Protein AF-A0A7R9VXB4-F1 (afdb_monomer_lite)

pLDDT: mean 75.11, std 13.66, range [33.62, 92.38]

Organism: NCBI:txid1486919

InterPro domains:
  IPR003653 Ulp1 protease family, C-terminal catalytic domain [PF02902] (22-135)
  IPR003653 Ulp1 protease family, C-terminal catalytic domain [PS50600] (1-117)
  IPR038765 Papain-like cysteine peptidase superfamily [SSF54001] (21-180)

Radius of gyration: 18.37 Å; chains: 1; bounding box: 38×40×51 Å

Structure (mmCIF, N/CA/C/O backbone):
data_AF-A0A7R9VXB4-F1
#
_entry.id   AF-A0A7R9VXB4-F1
#
loop_
_atom_site.group_PDB
_atom_site.id
_atom_site.type_symbol
_atom_site.label_atom_id
_atom_site.label_alt_id
_atom_site.label_comp_id
_atom_site.label_asym_id
_atom_site.label_entity_id
_atom_site.label_seq_id
_atom_site.pdbx_PDB_ins_code
_atom_site.Cartn_x
_atom_site.Cartn_y
_atom_site.Cartn_z
_atom_site.occupancy
_atom_site.B_iso_or_equiv
_atom_site.auth_seq_id
_atom_site.auth_comp_id
_atom_site.auth_asym_id
_atom_site.auth_atom_id
_atom_site.pdbx_PDB_model_num
ATOM 1 N N . ILE A 1 1 ? 11.911 -0.286 17.401 1.00 46.69 1 ILE A N 1
ATOM 2 C CA . ILE A 1 1 ? 11.960 -0.487 15.934 1.00 46.69 1 ILE A CA 1
ATOM 3 C C . ILE A 1 1 ? 10.515 -0.512 15.467 1.00 46.69 1 ILE A C 1
ATOM 5 O O . ILE A 1 1 ? 9.767 -1.353 15.945 1.00 46.69 1 ILE A O 1
ATOM 9 N N . SER A 1 2 ? 10.103 0.468 14.668 1.00 50.47 2 SER A N 1
ATOM 10 C CA . SER A 1 2 ? 8.724 0.602 14.180 1.00 50.47 2 SER A CA 1
ATOM 11 C C . SER A 1 2 ? 8.638 -0.038 12.802 1.00 50.47 2 SER A C 1
ATOM 13 O O . SER A 1 2 ? 9.383 0.366 11.910 1.00 50.47 2 SER A O 1
ATOM 15 N N . HIS A 1 3 ? 7.782 -1.043 12.639 1.00 62.00 3 HIS A N 1
ATOM 16 C CA . HIS A 1 3 ? 7.649 -1.793 11.391 1.00 62.00 3 HIS A CA 1
ATOM 17 C C . HIS A 1 3 ? 6.546 -1.186 10.520 1.00 62.00 3 HIS A C 1
ATOM 19 O O . HIS A 1 3 ? 5.474 -0.867 11.027 1.00 62.00 3 HIS A O 1
ATOM 25 N N . ALA A 1 4 ? 6.818 -1.039 9.225 1.00 65.31 4 ALA A N 1
ATOM 26 C CA . ALA A 1 4 ? 5.861 -0.569 8.232 1.00 65.31 4 ALA A CA 1
ATOM 27 C C . ALA A 1 4 ? 5.753 -1.588 7.093 1.00 65.31 4 ALA A C 1
ATOM 29 O O . ALA A 1 4 ? 6.749 -2.217 6.730 1.00 65.31 4 ALA A O 1
ATOM 30 N N . ALA A 1 5 ? 4.555 -1.744 6.533 1.00 65.75 5 ALA A N 1
ATOM 31 C CA . ALA A 1 5 ? 4.340 -2.545 5.332 1.00 65.75 5 ALA A CA 1
ATOM 32 C C . ALA A 1 5 ? 4.394 -1.648 4.099 1.00 65.75 5 ALA A C 1
ATOM 34 O O . ALA A 1 5 ? 3.853 -0.539 4.088 1.00 65.75 5 ALA A O 1
ATOM 35 N N . ILE A 1 6 ? 5.037 -2.154 3.049 1.00 65.19 6 ILE A N 1
ATOM 36 C CA . ILE A 1 6 ? 5.081 -1.509 1.745 1.00 65.19 6 ILE A CA 1
ATOM 37 C C . ILE A 1 6 ? 4.425 -2.430 0.726 1.00 65.19 6 ILE A C 1
ATOM 39 O O . ILE A 1 6 ? 4.911 -3.533 0.494 1.00 65.19 6 ILE A O 1
ATOM 43 N N . ALA A 1 7 ? 3.346 -1.965 0.099 1.00 67.38 7 ALA A N 1
ATOM 44 C CA . ALA A 1 7 ? 2.689 -2.696 -0.979 1.00 67.38 7 ALA A CA 1
ATOM 45 C C . ALA A 1 7 ? 2.897 -1.983 -2.321 1.00 67.38 7 ALA A C 1
ATOM 47 O O . ALA A 1 7 ? 2.547 -0.808 -2.472 1.00 67.38 7 ALA A O 1
ATOM 48 N N . ALA A 1 8 ? 3.458 -2.707 -3.292 1.00 62.09 8 ALA A N 1
ATOM 49 C CA . ALA A 1 8 ? 3.506 -2.293 -4.688 1.00 62.09 8 ALA A CA 1
ATOM 50 C C . ALA A 1 8 ? 2.206 -2.736 -5.376 1.00 62.09 8 ALA A C 1
ATOM 52 O O . ALA A 1 8 ? 1.911 -3.926 -5.449 1.00 62.09 8 ALA A O 1
ATOM 53 N N . HIS A 1 9 ? 1.411 -1.779 -5.847 1.00 59.66 9 HIS A N 1
ATOM 54 C CA . HIS A 1 9 ? 0.093 -2.031 -6.433 1.00 59.66 9 HIS A CA 1
ATOM 55 C C . HIS A 1 9 ? 0.075 -1.583 -7.901 1.00 59.66 9 HIS A C 1
ATOM 57 O O . HIS A 1 9 ? 0.676 -0.543 -8.193 1.00 59.66 9 HIS A O 1
ATOM 63 N N . PRO A 1 10 ? -0.686 -2.243 -8.805 1.00 59.12 10 PRO A N 1
ATOM 64 C CA . PRO A 1 10 ? -0.922 -1.749 -10.174 1.00 59.12 10 PRO A CA 1
ATOM 65 C C . PRO A 1 10 ? -1.452 -0.304 -10.206 1.00 59.12 10 PRO A C 1
ATOM 67 O O . PRO A 1 10 ? -1.322 0.400 -11.200 1.00 59.12 10 PRO A O 1
ATOM 70 N N . GLY A 1 11 ? -1.979 0.142 -9.063 1.00 62.28 11 GLY A N 1
ATOM 71 C CA . GLY A 1 11 ? -2.247 1.524 -8.690 1.00 62.28 11 GLY A CA 1
ATOM 72 C C . GLY A 1 11 ? -3.374 2.169 -9.490 1.00 62.28 11 GLY A C 1
ATOM 73 O O . GLY A 1 11 ? -4.441 1.574 -9.609 1.00 62.28 11 GLY A O 1
ATOM 74 N N . ARG A 1 12 ? -3.206 3.427 -9.910 1.00 64.00 12 ARG A N 1
ATOM 75 C CA . ARG A 1 12 ? -4.306 4.309 -10.341 1.00 64.00 12 ARG A CA 1
ATOM 76 C C . ARG A 1 12 ? -4.679 4.121 -11.818 1.00 64.00 12 ARG A C 1
ATOM 78 O O . ARG A 1 12 ? -3.784 4.264 -12.649 1.00 64.00 12 ARG A O 1
ATOM 85 N N . PRO A 1 13 ? -5.970 3.972 -12.177 1.00 61.56 13 PRO A N 1
ATOM 86 C CA . PRO A 1 13 ? -6.411 4.049 -13.567 1.00 61.56 13 PRO A CA 1
ATOM 87 C C . PRO A 1 13 ? -6.067 5.402 -14.212 1.00 61.56 13 PRO A C 1
ATOM 89 O O . PRO A 1 13 ? -6.341 6.474 -13.664 1.00 61.56 13 PRO A O 1
ATOM 92 N N . ARG A 1 14 ? -5.460 5.351 -15.390 1.00 65.62 14 ARG A N 1
ATOM 93 C CA . ARG A 1 14 ? -5.204 6.466 -16.296 1.00 65.62 14 ARG A CA 1
ATOM 94 C C . ARG A 1 14 ? -6.445 6.700 -17.155 1.00 65.62 14 ARG A C 1
ATOM 96 O O . ARG A 1 14 ? -7.209 5.778 -17.424 1.00 65.62 14 ARG A O 1
ATOM 103 N N . GLY A 1 15 ? -6.619 7.931 -17.635 1.00 61.88 15 GLY A N 1
ATOM 104 C CA . GLY A 1 15 ? -7.722 8.273 -18.544 1.00 61.88 15 GLY A CA 1
ATOM 105 C C . GLY A 1 15 ? -7.692 7.531 -19.890 1.00 61.88 15 GLY A C 1
ATOM 106 O O . GLY A 1 15 ? -8.699 7.516 -20.583 1.00 61.88 15 GLY A O 1
ATOM 107 N N . ASP A 1 16 ? -6.564 6.902 -20.238 1.00 69.56 16 ASP A N 1
ATOM 108 C CA . ASP A 1 16 ? -6.371 6.056 -21.426 1.00 69.56 16 ASP A CA 1
ATOM 109 C C . ASP A 1 16 ? -6.717 4.568 -21.185 1.00 69.56 16 ASP A C 1
ATOM 111 O O . ASP A 1 16 ? -6.529 3.742 -22.074 1.00 69.56 16 ASP A O 1
ATOM 115 N N . GLY A 1 17 ? -7.213 4.211 -19.993 1.00 64.62 17 GLY A N 1
ATOM 116 C CA . GLY A 1 17 ? -7.509 2.828 -19.606 1.00 64.62 17 GLY A CA 1
ATOM 117 C C . GLY A 1 17 ? -6.318 2.053 -19.024 1.00 64.62 17 GLY A C 1
ATOM 118 O O . GLY A 1 17 ? -6.507 0.937 -18.545 1.00 64.62 17 GLY A O 1
ATOM 119 N N . GLY A 1 18 ? -5.108 2.625 -19.006 1.00 68.06 18 GLY A N 1
ATOM 120 C CA . GLY A 1 18 ? -3.944 2.029 -18.343 1.00 68.06 18 GLY A CA 1
ATOM 121 C C . GLY A 1 18 ? -3.991 2.163 -16.818 1.00 68.06 18 GLY A C 1
ATOM 122 O O . GLY A 1 18 ? -4.813 2.890 -16.274 1.00 68.06 18 GLY A O 1
ATOM 123 N N . VAL A 1 19 ? -3.078 1.515 -16.094 1.00 69.75 19 VAL A N 1
ATOM 124 C CA . VAL A 1 19 ? -2.917 1.681 -14.636 1.00 69.75 19 VAL A CA 1
ATOM 125 C C . VAL A 1 19 ? -1.517 2.204 -14.312 1.00 69.75 19 VAL A C 1
ATOM 127 O O . VAL A 1 19 ? -0.569 1.951 -15.057 1.00 69.75 19 VAL A O 1
ATOM 130 N N . ARG A 1 20 ? -1.379 3.007 -13.250 1.00 72.50 20 ARG A N 1
ATOM 131 C CA . ARG A 1 20 ? -0.089 3.545 -12.797 1.00 72.50 20 ARG A CA 1
ATOM 132 C C . ARG A 1 20 ? 0.355 2.903 -11.494 1.00 72.50 20 ARG A C 1
ATOM 134 O O . ARG A 1 20 ? -0.383 3.047 -10.521 1.00 72.50 20 ARG A O 1
ATOM 141 N N . PRO A 1 21 ? 1.580 2.364 -11.424 1.00 77.06 21 PRO A N 1
ATOM 142 C CA . PRO A 1 21 ? 2.109 1.746 -10.215 1.00 77.06 21 PRO A CA 1
ATOM 143 C C . PRO A 1 21 ? 2.097 2.683 -8.996 1.00 77.06 21 PRO A C 1
ATOM 145 O O . PRO A 1 21 ? 2.210 3.912 -9.098 1.00 77.06 21 PRO A O 1
ATOM 148 N N . LEU A 1 22 ? 1.954 2.085 -7.815 1.00 78.50 22 LEU A N 1
ATOM 149 C CA . LEU A 1 22 ? 1.832 2.784 -6.538 1.00 78.50 22 LEU A CA 1
ATOM 150 C C . LEU A 1 22 ? 2.640 2.083 -5.445 1.00 78.50 22 LEU A C 1
ATOM 152 O O . LEU A 1 22 ? 2.617 0.860 -5.365 1.00 78.50 22 LEU A O 1
ATOM 156 N N . ILE A 1 23 ? 3.294 2.867 -4.584 1.00 83.12 23 ILE A N 1
ATOM 157 C CA . ILE A 1 23 ? 3.914 2.408 -3.336 1.00 83.12 23 ILE A CA 1
ATOM 158 C C . ILE A 1 23 ? 3.014 2.868 -2.188 1.00 83.12 23 ILE A C 1
ATOM 160 O O . ILE A 1 23 ? 2.904 4.068 -1.923 1.00 83.12 23 ILE A O 1
ATOM 164 N N . LEU A 1 24 ? 2.363 1.926 -1.513 1.00 85.81 24 LEU A N 1
ATOM 165 C CA . LEU A 1 24 ? 1.576 2.183 -0.308 1.00 85.81 24 LEU A CA 1
ATOM 166 C C . LEU A 1 24 ? 2.454 1.990 0.923 1.00 85.81 24 LEU A C 1
ATOM 168 O O . LEU A 1 24 ? 3.015 0.916 1.091 1.00 85.81 24 LEU A O 1
ATOM 172 N N . HIS A 1 25 ? 2.545 3.002 1.782 1.00 86.88 25 HIS A N 1
ATOM 173 C CA . HIS A 1 25 ? 3.233 2.929 3.068 1.00 86.88 25 HIS A CA 1
ATOM 174 C C . HIS A 1 25 ? 2.202 2.806 4.198 1.00 86.88 25 HIS A C 1
ATOM 176 O O . HIS A 1 25 ? 1.432 3.742 4.451 1.00 86.88 25 HIS A O 1
ATOM 182 N N . LEU A 1 26 ? 2.182 1.637 4.842 1.00 88.19 26 LEU A N 1
ATOM 183 C CA . LEU A 1 26 ? 1.271 1.270 5.924 1.00 88.19 26 LEU A CA 1
ATOM 184 C C . LEU A 1 26 ? 2.032 1.305 7.256 1.00 88.19 26 LEU A C 1
ATOM 186 O O . LEU A 1 26 ? 2.925 0.488 7.473 1.00 88.19 26 LEU A O 1
ATOM 190 N N . ASP A 1 27 ? 1.681 2.238 8.140 1.00 87.06 27 ASP A N 1
ATOM 191 C CA . ASP A 1 27 ? 2.336 2.422 9.440 1.00 87.06 27 ASP A CA 1
ATOM 192 C C . ASP A 1 27 ? 1.280 2.547 10.547 1.00 87.06 27 ASP A C 1
ATOM 194 O O . ASP A 1 27 ? 0.393 3.406 10.485 1.00 87.06 27 ASP A O 1
ATOM 198 N N . SER A 1 28 ? 1.359 1.675 11.556 1.00 87.19 28 SER A N 1
ATOM 199 C CA . SER A 1 28 ? 0.442 1.678 12.700 1.00 87.19 28 SER A CA 1
ATOM 200 C C . SER A 1 28 ? 0.815 2.717 13.763 1.00 87.19 28 SER A C 1
ATOM 202 O O . SER A 1 28 ? -0.006 3.019 14.635 1.00 87.19 28 SER A O 1
ATOM 204 N N . MET A 1 29 ? 2.023 3.291 13.719 1.00 83.75 29 MET A N 1
ATOM 205 C CA . MET A 1 29 ? 2.506 4.241 14.718 1.00 83.75 29 MET A CA 1
ATOM 206 C C . MET A 1 29 ? 2.161 5.697 14.397 1.00 83.75 29 MET A C 1
ATOM 208 O O . MET A 1 29 ? 2.238 6.176 13.267 1.00 83.75 29 MET A O 1
ATOM 212 N N . LYS A 1 30 ? 1.828 6.473 15.440 1.00 70.19 30 LYS A N 1
ATOM 213 C CA . LYS A 1 30 ? 1.741 7.936 15.320 1.00 70.19 30 LYS A CA 1
ATOM 214 C C . LYS A 1 30 ? 3.154 8.532 15.272 1.00 70.19 30 LYS A C 1
ATOM 216 O O . LYS A 1 30 ? 3.948 8.276 16.168 1.00 70.19 30 LYS A O 1
ATOM 221 N N . GLY A 1 31 ? 3.434 9.367 14.268 1.00 63.84 31 GLY A N 1
ATOM 222 C CA . GLY A 1 31 ? 4.718 10.074 14.148 1.00 63.84 31 GLY A CA 1
ATOM 223 C C . GLY A 1 31 ? 5.880 9.215 13.631 1.00 63.84 31 GLY A C 1
ATOM 224 O O . GLY A 1 31 ? 7.031 9.599 13.816 1.00 63.84 31 GLY A O 1
ATOM 225 N N . GLY A 1 32 ? 5.589 8.063 13.017 1.00 59.47 32 GLY A N 1
ATOM 226 C CA . GLY A 1 32 ? 6.588 7.159 12.448 1.00 59.47 32 GLY A CA 1
ATOM 227 C C . GLY A 1 32 ? 7.189 7.650 11.125 1.00 59.47 32 GLY A C 1
ATOM 228 O O . GLY A 1 32 ? 6.501 8.277 10.323 1.00 59.47 32 GLY A O 1
ATOM 229 N N . HIS A 1 33 ? 8.486 7.341 10.966 1.00 61.69 33 HIS A N 1
ATOM 230 C CA . HIS A 1 33 ? 9.396 7.449 9.811 1.00 61.69 33 HIS A CA 1
ATOM 231 C C . HIS A 1 33 ? 9.380 8.725 8.956 1.00 61.69 33 HIS A C 1
ATOM 233 O O . HIS A 1 33 ? 8.346 9.275 8.580 1.00 61.69 33 HIS A O 1
ATOM 239 N N . ASN A 1 34 ? 10.568 9.122 8.484 1.00 70.88 34 ASN A N 1
ATOM 240 C CA . ASN A 1 34 ? 10.665 10.003 7.321 1.00 70.88 34 ASN A CA 1
ATOM 241 C C . ASN A 1 34 ? 10.249 9.203 6.074 1.00 70.88 34 ASN A C 1
ATOM 243 O O . ASN A 1 34 ? 11.084 8.670 5.347 1.00 70.88 34 ASN A O 1
ATOM 247 N N . SER A 1 35 ? 8.934 9.064 5.882 1.00 76.38 35 SER A N 1
ATOM 248 C CA . SER A 1 35 ? 8.318 8.244 4.833 1.00 76.38 35 SER A CA 1
ATOM 249 C C . SER A 1 35 ? 8.845 8.605 3.442 1.00 76.38 35 SER A C 1
ATOM 251 O O . SER A 1 35 ? 8.955 7.732 2.587 1.00 76.38 35 SER A O 1
ATOM 253 N N . CYS A 1 36 ? 9.224 9.870 3.229 1.00 76.31 36 CYS A N 1
ATOM 254 C CA . CYS A 1 36 ? 9.863 10.321 1.996 1.00 76.31 36 CYS A CA 1
ATOM 255 C C . CYS A 1 36 ? 11.187 9.590 1.749 1.00 76.31 36 CYS A C 1
ATOM 257 O O . CYS A 1 36 ? 11.359 9.034 0.675 1.00 76.31 36 CYS A O 1
ATOM 259 N N . ASN A 1 37 ? 12.062 9.481 2.755 1.00 80.81 37 ASN A N 1
ATOM 260 C CA . ASN A 1 37 ? 13.344 8.784 2.615 1.00 80.81 37 ASN A CA 1
ATOM 261 C C . ASN A 1 37 ? 13.162 7.299 2.271 1.00 80.81 37 ASN A C 1
ATOM 263 O O . ASN A 1 37 ? 13.895 6.775 1.441 1.00 80.81 37 ASN A O 1
ATOM 267 N N . ILE A 1 38 ? 12.188 6.624 2.895 1.00 82.31 38 ILE A N 1
ATOM 268 C CA . ILE A 1 38 ? 11.882 5.215 2.592 1.00 82.31 38 ILE A CA 1
ATOM 269 C C . ILE A 1 38 ? 11.395 5.089 1.147 1.00 82.31 38 ILE A C 1
ATOM 271 O O . ILE A 1 38 ? 11.901 4.264 0.392 1.00 82.31 38 ILE A O 1
ATOM 275 N N . ILE A 1 39 ? 10.439 5.928 0.746 1.00 80.12 39 ILE A N 1
ATOM 276 C CA . ILE A 1 39 ? 9.890 5.931 -0.614 1.00 80.12 39 ILE A CA 1
ATOM 277 C C . ILE A 1 39 ? 10.985 6.232 -1.645 1.00 80.12 39 ILE A C 1
ATOM 279 O O . ILE A 1 39 ? 11.027 5.582 -2.687 1.00 80.12 39 ILE A O 1
ATOM 283 N N . ASP A 1 40 ? 11.876 7.180 -1.368 1.00 80.50 40 ASP A N 1
ATOM 284 C CA . ASP A 1 40 ? 12.951 7.564 -2.281 1.00 80.50 40 ASP A CA 1
ATOM 285 C C . ASP A 1 40 ? 14.032 6.478 -2.374 1.00 80.50 40 ASP A C 1
ATOM 287 O O . ASP A 1 40 ? 14.481 6.162 -3.476 1.00 80.50 40 ASP A O 1
ATOM 291 N N . ALA A 1 41 ? 14.371 5.821 -1.261 1.00 83.25 41 ALA A N 1
ATOM 292 C CA . ALA A 1 41 ? 15.261 4.662 -1.267 1.00 83.25 41 ALA A CA 1
ATOM 293 C C . ALA A 1 41 ? 14.676 3.497 -2.083 1.00 83.25 41 ALA A C 1
ATOM 295 O O . ALA A 1 41 ? 15.378 2.904 -2.899 1.00 83.25 41 ALA A O 1
ATOM 296 N N . LEU A 1 42 ? 13.382 3.200 -1.919 1.00 82.06 42 LEU A N 1
ATOM 297 C CA . LEU A 1 42 ? 12.699 2.162 -2.697 1.00 82.06 42 LEU A CA 1
ATOM 298 C C . LEU A 1 42 ? 12.634 2.508 -4.178 1.00 82.06 42 LEU A C 1
ATOM 300 O O . LEU A 1 42 ? 12.821 1.631 -5.011 1.00 82.06 42 LEU A O 1
ATOM 304 N N . ARG A 1 43 ? 12.388 3.776 -4.520 1.00 79.81 43 ARG A N 1
ATOM 305 C CA . ARG A 1 43 ? 12.447 4.234 -5.911 1.00 79.81 43 ARG A CA 1
ATOM 306 C C . ARG A 1 43 ? 13.827 3.997 -6.495 1.00 79.81 43 ARG A C 1
ATOM 308 O O . ARG A 1 43 ? 13.903 3.401 -7.557 1.00 79.81 43 ARG A O 1
ATOM 315 N N . GLY A 1 44 ? 14.884 4.396 -5.786 1.00 77.81 44 GLY A N 1
ATOM 316 C CA . GLY A 1 44 ? 16.262 4.144 -6.203 1.00 77.81 44 GLY A CA 1
ATOM 317 C C . GLY A 1 44 ? 16.542 2.655 -6.408 1.00 77.81 44 GLY A C 1
ATOM 318 O O . GLY A 1 44 ? 17.078 2.274 -7.445 1.00 77.81 44 GLY A O 1
ATOM 319 N N . TYR A 1 45 ? 16.114 1.809 -5.465 1.00 83.62 45 TYR A N 1
ATOM 320 C CA . TYR A 1 45 ? 16.221 0.356 -5.593 1.00 83.62 45 TYR A CA 1
ATOM 321 C C . TYR A 1 45 ? 15.491 -0.168 -6.837 1.00 83.62 45 TYR A C 1
ATOM 323 O O . TYR A 1 45 ? 16.101 -0.864 -7.639 1.00 83.62 45 TYR A O 1
ATOM 331 N N . LEU A 1 46 ? 14.225 0.209 -7.041 1.00 80.94 46 LEU A N 1
ATOM 332 C CA . LEU A 1 46 ? 13.436 -0.220 -8.199 1.00 80.94 46 LEU A CA 1
ATOM 333 C C . LEU A 1 46 ? 14.038 0.262 -9.525 1.00 80.94 46 LEU A C 1
ATOM 335 O O . LEU A 1 46 ? 13.975 -0.478 -10.501 1.00 80.94 46 LEU A O 1
ATOM 339 N N . SER A 1 47 ? 14.642 1.458 -9.566 1.00 77.06 47 SER A N 1
ATOM 340 C CA . SER A 1 47 ? 15.383 1.942 -10.741 1.00 77.06 47 SER A CA 1
ATOM 341 C C . SER A 1 47 ? 16.535 1.007 -11.086 1.00 77.06 47 SER A C 1
ATOM 343 O O . SER A 1 47 ? 16.671 0.573 -12.228 1.00 77.06 47 SER A O 1
ATOM 345 N N . MET A 1 48 ? 17.369 0.706 -10.087 1.00 80.50 48 MET A N 1
ATOM 346 C CA . MET A 1 48 ? 18.566 -0.112 -10.266 1.00 80.50 48 MET A CA 1
ATOM 347 C C . MET A 1 48 ? 18.200 -1.555 -10.608 1.00 80.50 48 MET A C 1
ATOM 349 O O . MET A 1 48 ? 18.774 -2.124 -11.531 1.00 80.50 48 MET A O 1
ATOM 353 N N . GLU A 1 49 ? 17.216 -2.124 -9.908 1.00 85.00 49 GLU A N 1
ATOM 354 C CA . GLU A 1 49 ? 16.714 -3.472 -10.173 1.00 85.00 49 GLU A CA 1
ATOM 355 C C . GLU A 1 49 ? 16.128 -3.560 -11.583 1.00 85.00 49 GLU A C 1
ATOM 357 O O . GLU A 1 49 ? 16.434 -4.498 -12.312 1.00 85.00 49 GLU A O 1
ATOM 362 N N . TRP A 1 50 ? 15.347 -2.562 -12.018 1.00 81.56 50 TRP A N 1
ATOM 363 C CA . TRP A 1 50 ? 14.829 -2.529 -13.384 1.00 81.56 50 TRP A CA 1
ATOM 364 C C . TRP A 1 50 ? 15.960 -2.555 -14.409 1.00 81.56 50 TRP A C 1
ATOM 366 O O . TRP A 1 50 ? 15.922 -3.362 -15.336 1.00 81.56 50 TRP A O 1
ATOM 376 N N . GLN A 1 51 ? 16.960 -1.685 -14.254 1.00 79.44 51 GLN A N 1
ATOM 377 C CA . GLN A 1 51 ? 18.081 -1.611 -15.186 1.00 79.44 51 GLN A CA 1
ATOM 378 C C . GLN A 1 51 ? 18.866 -2.928 -15.228 1.00 79.44 51 GLN A C 1
ATOM 380 O O . GLN A 1 51 ? 19.079 -3.480 -16.307 1.00 79.44 51 GLN A O 1
ATOM 385 N N . ALA A 1 52 ? 19.218 -3.477 -14.064 1.00 84.88 52 ALA A N 1
ATOM 386 C CA . ALA A 1 52 ? 19.920 -4.753 -13.964 1.00 84.88 52 ALA A CA 1
ATOM 387 C C . ALA A 1 52 ? 19.138 -5.896 -14.634 1.00 84.88 52 ALA A C 1
ATOM 389 O O . ALA A 1 52 ? 19.710 -6.715 -15.352 1.00 84.88 52 ALA A O 1
ATOM 390 N N . GLN A 1 53 ? 17.817 -5.936 -14.445 1.00 84.06 53 GLN A N 1
ATOM 391 C CA . GLN A 1 53 ? 16.938 -6.931 -15.059 1.00 84.06 53 GLN A CA 1
ATOM 392 C C . GLN A 1 53 ? 16.789 -6.723 -16.572 1.00 84.06 53 GLN A C 1
ATOM 394 O O . GLN A 1 53 ? 16.695 -7.712 -17.296 1.00 84.06 53 GLN A O 1
ATOM 399 N N . ALA A 1 54 ? 16.788 -5.479 -17.058 1.00 80.94 54 ALA A N 1
ATOM 400 C CA . ALA A 1 54 ? 16.684 -5.158 -18.483 1.00 80.94 54 ALA A CA 1
ATOM 401 C C . ALA A 1 54 ? 17.931 -5.578 -19.272 1.00 80.94 54 ALA A C 1
ATOM 403 O O . ALA A 1 54 ? 17.819 -6.022 -20.413 1.00 80.94 54 ALA A O 1
ATOM 404 N N . GLU A 1 55 ? 19.105 -5.461 -18.651 1.00 82.81 55 GLU A N 1
ATOM 405 C CA . GLU A 1 55 ? 20.394 -5.878 -19.215 1.00 82.81 55 GLU A CA 1
ATOM 406 C C . GLU A 1 55 ? 20.647 -7.388 -19.045 1.00 82.81 55 GLU A C 1
ATOM 408 O O . GLU A 1 55 ? 21.510 -7.968 -19.708 1.00 82.81 55 GLU A O 1
ATOM 413 N N . SER A 1 56 ? 19.889 -8.048 -18.166 1.00 82.69 56 SER A N 1
ATOM 414 C CA . SER A 1 56 ? 19.987 -9.490 -17.955 1.00 82.69 56 SER A CA 1
ATOM 415 C C . SER A 1 56 ? 19.364 -10.287 -19.107 1.00 82.69 56 SER A C 1
ATOM 417 O O . SER A 1 56 ? 18.392 -9.872 -19.731 1.00 82.69 56 SER A O 1
ATOM 419 N N . ASN A 1 57 ? 19.849 -11.512 -19.324 1.00 77.62 57 ASN A N 1
ATOM 420 C CA . ASN A 1 57 ? 19.248 -12.450 -20.281 1.00 77.62 57 ASN A CA 1
ATOM 421 C C . ASN A 1 57 ? 18.044 -13.224 -19.693 1.00 77.62 57 ASN A C 1
ATOM 423 O O . ASN A 1 57 ? 17.767 -14.357 -20.088 1.00 77.62 57 ASN A O 1
ATOM 427 N N . SER A 1 58 ? 17.377 -12.659 -18.684 1.00 82.50 58 SER A N 1
ATOM 428 C CA . SER A 1 58 ? 16.179 -13.248 -18.083 1.00 82.50 58 SER A CA 1
ATOM 429 C C . SER A 1 58 ? 14.932 -12.866 -18.885 1.00 82.50 58 SER A C 1
ATOM 431 O O . SER A 1 58 ? 14.906 -11.838 -19.556 1.00 82.50 58 SER A O 1
ATOM 433 N N . ASP A 1 59 ? 13.859 -13.658 -18.801 1.00 86.94 59 ASP A N 1
ATOM 434 C CA . ASP A 1 59 ? 12.551 -13.255 -19.344 1.00 86.94 59 ASP A CA 1
ATOM 435 C C . ASP A 1 59 ? 11.766 -12.396 -18.335 1.00 86.94 59 ASP A C 1
ATOM 437 O O . ASP A 1 59 ? 10.617 -12.667 -17.974 1.00 86.94 59 ASP A O 1
ATOM 441 N N . SER A 1 60 ? 12.421 -11.363 -17.813 1.00 83.25 60 SER A N 1
ATOM 442 C CA . SER A 1 60 ? 11.817 -10.407 -16.891 1.00 83.25 60 SER A CA 1
ATOM 443 C C . SER A 1 60 ? 10.964 -9.371 -17.639 1.00 83.25 60 SER A C 1
ATOM 445 O O . SER A 1 60 ? 11.090 -9.177 -18.851 1.00 83.25 60 SER A O 1
ATOM 447 N N . VAL A 1 61 ? 10.070 -8.682 -16.916 1.00 81.75 61 VAL A N 1
ATOM 44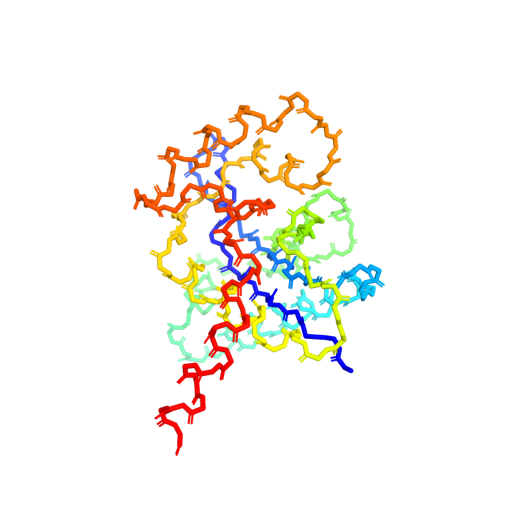8 C CA . VAL A 1 61 ? 9.308 -7.548 -17.477 1.00 81.75 61 VAL A CA 1
ATOM 449 C C . VAL A 1 61 ? 10.251 -6.470 -18.046 1.00 81.75 61 VAL A C 1
ATOM 451 O O . VAL A 1 61 ? 10.024 -6.065 -19.188 1.00 81.75 61 VAL A O 1
ATOM 454 N N . PRO A 1 62 ? 11.322 -6.051 -17.337 1.00 79.94 62 PRO A N 1
ATOM 455 C CA . PRO A 1 62 ? 12.293 -5.094 -17.869 1.00 79.94 62 PRO A CA 1
ATOM 456 C C . PRO A 1 62 ? 12.983 -5.556 -19.159 1.00 79.94 62 PRO A C 1
ATOM 458 O O . PRO A 1 62 ? 13.068 -4.783 -20.112 1.00 79.94 62 PRO A O 1
ATOM 461 N N . ALA A 1 63 ? 13.413 -6.822 -19.229 1.00 83.50 63 ALA A N 1
ATOM 462 C CA . ALA A 1 63 ? 14.068 -7.369 -20.418 1.00 83.50 63 ALA A CA 1
ATOM 463 C C . ALA A 1 63 ? 13.124 -7.420 -21.630 1.00 83.50 63 ALA A C 1
ATOM 465 O O . ALA A 1 63 ? 13.509 -7.047 -22.739 1.00 83.50 63 ALA A O 1
ATOM 466 N N . ARG A 1 64 ? 11.860 -7.831 -21.433 1.00 83.56 64 ARG A N 1
ATOM 467 C CA . ARG A 1 64 ? 10.837 -7.787 -22.493 1.00 83.56 64 ARG A CA 1
ATOM 468 C C . ARG A 1 64 ? 10.619 -6.370 -23.006 1.00 83.56 64 ARG A C 1
ATOM 470 O O . ARG A 1 64 ? 10.700 -6.153 -24.212 1.00 83.56 64 ARG A O 1
ATOM 477 N N . TRP A 1 65 ? 10.419 -5.419 -22.094 1.00 80.44 65 TRP A N 1
ATOM 478 C CA . TRP A 1 65 ? 10.195 -4.021 -22.449 1.00 80.44 65 TRP A CA 1
ATOM 479 C C . TRP A 1 65 ? 11.357 -3.453 -23.277 1.00 80.44 65 TRP A C 1
ATOM 481 O O . TRP A 1 65 ? 11.126 -2.852 -24.324 1.00 80.44 65 TRP A O 1
ATOM 491 N N . GLN A 1 66 ? 12.603 -3.727 -22.870 1.00 79.00 66 GLN A N 1
ATOM 492 C CA . GLN A 1 66 ? 13.804 -3.259 -23.565 1.00 79.00 66 GLN A CA 1
ATOM 493 C C . GLN A 1 66 ? 13.935 -3.816 -24.992 1.00 79.00 66 GLN A C 1
ATOM 495 O O . GLN A 1 66 ? 14.386 -3.098 -25.885 1.00 79.00 66 GLN A O 1
ATOM 500 N N . ARG A 1 67 ? 13.541 -5.080 -25.221 1.00 82.56 67 ARG A N 1
ATOM 501 C CA . ARG A 1 67 ? 13.520 -5.690 -26.565 1.00 82.56 67 ARG A CA 1
ATOM 502 C C . ARG A 1 67 ? 12.473 -5.047 -27.474 1.00 82.56 67 ARG A C 1
ATOM 504 O O . ARG A 1 67 ? 12.716 -4.91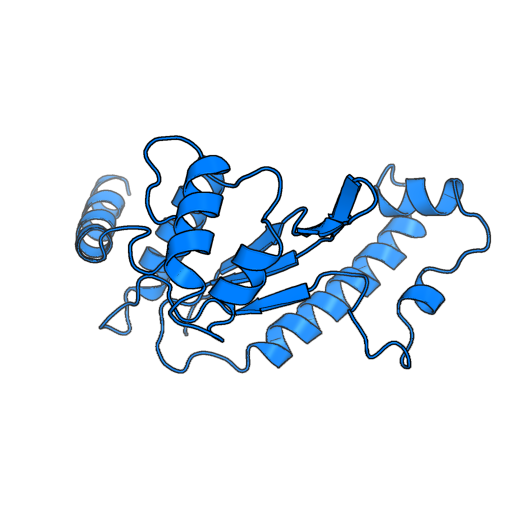1 -28.668 1.00 82.56 67 ARG A O 1
ATOM 511 N N . GLU A 1 68 ? 11.325 -4.677 -26.914 1.00 82.44 68 GLU A N 1
ATOM 512 C CA . GLU A 1 68 ? 10.223 -4.032 -27.639 1.00 82.44 68 GLU A CA 1
ATOM 513 C C . GLU A 1 68 ? 10.497 -2.548 -27.939 1.00 82.44 68 GLU A C 1
ATOM 515 O O . GLU A 1 68 ? 9.973 -2.024 -28.919 1.00 82.44 68 GLU A O 1
ATOM 520 N N . HIS A 1 69 ? 11.344 -1.888 -27.138 1.00 75.69 69 HIS A N 1
ATOM 521 C CA . HIS A 1 69 ? 11.645 -0.452 -27.224 1.00 75.69 69 HIS A CA 1
ATOM 522 C C . HIS A 1 69 ? 13.165 -0.213 -27.360 1.00 75.69 69 HIS A C 1
ATOM 524 O O . HIS A 1 69 ? 13.803 0.367 -26.474 1.00 75.69 69 HIS A O 1
ATOM 530 N N . PRO A 1 70 ? 13.805 -0.694 -28.445 1.00 75.38 70 PRO A N 1
ATOM 531 C CA . PRO A 1 70 ? 15.248 -0.574 -28.613 1.00 75.38 70 PRO A CA 1
ATOM 532 C C . PRO A 1 70 ? 15.665 0.895 -28.760 1.00 75.38 70 PRO A C 1
ATOM 534 O O . PRO A 1 70 ? 15.137 1.626 -29.594 1.00 75.38 70 PRO A O 1
ATOM 537 N N . GLY A 1 71 ? 16.649 1.324 -27.967 1.00 69.94 71 GLY A N 1
ATOM 538 C CA . GLY A 1 71 ? 17.163 2.699 -27.985 1.00 69.94 71 GLY A CA 1
ATOM 539 C C . GLY A 1 71 ? 16.413 3.677 -27.077 1.00 69.94 71 GLY A C 1
ATOM 540 O O . GLY A 1 71 ? 16.918 4.771 -26.837 1.00 69.94 71 GLY A O 1
ATOM 541 N N . GLU A 1 72 ? 15.272 3.283 -26.505 1.00 66.00 72 GLU A N 1
ATOM 542 C CA . GLU A 1 72 ? 14.680 4.008 -25.384 1.00 66.00 72 GLU A CA 1
ATOM 543 C C . GLU A 1 72 ? 15.405 3.591 -24.102 1.00 66.00 72 GLU A C 1
ATOM 545 O O . GLU A 1 72 ? 15.272 2.464 -23.622 1.00 66.00 72 GLU A O 1
ATOM 550 N N . CYS A 1 73 ? 16.218 4.496 -23.555 1.00 52.91 73 CYS A N 1
ATOM 551 C CA . CYS A 1 73 ? 16.801 4.297 -22.240 1.00 52.91 73 CYS A CA 1
ATOM 552 C C . CYS A 1 73 ? 15.775 4.744 -21.208 1.00 52.91 73 CYS A C 1
ATOM 554 O O . CYS A 1 73 ? 15.402 5.919 -21.149 1.00 52.91 73 CYS A O 1
ATOM 556 N N . LEU A 1 74 ? 15.323 3.814 -20.369 1.00 57.03 74 LEU A N 1
ATOM 557 C CA . LEU A 1 74 ? 14.354 4.133 -19.331 1.00 57.03 74 LEU A CA 1
ATOM 558 C C . LEU A 1 74 ? 14.866 5.271 -18.418 1.00 57.03 74 LEU A C 1
ATOM 560 O O . LEU A 1 74 ? 14.068 6.066 -17.935 1.00 57.03 74 LEU A O 1
ATOM 564 N N . HIS A 1 75 ? 16.186 5.448 -18.287 1.00 47.88 75 HIS A N 1
ATOM 565 C CA . HIS A 1 75 ? 16.804 6.575 -17.585 1.00 47.88 75 HIS A CA 1
ATOM 566 C C . HIS A 1 75 ? 16.278 7.960 -18.029 1.00 47.88 75 HIS A C 1
ATOM 568 O O . HIS A 1 75 ? 16.110 8.829 -17.179 1.00 47.88 75 HIS A O 1
ATOM 574 N N . ASP A 1 76 ? 15.902 8.172 -19.297 1.00 44.69 76 ASP A N 1
ATOM 575 C CA . ASP A 1 76 ? 15.330 9.452 -19.767 1.00 44.69 76 ASP A CA 1
ATOM 576 C C . ASP A 1 76 ? 13.865 9.658 -19.346 1.00 44.69 76 ASP A C 1
ATOM 578 O O . ASP A 1 76 ? 13.378 10.783 -19.236 1.00 44.69 76 ASP A O 1
ATOM 582 N N . ALA A 1 77 ? 13.149 8.577 -19.029 1.00 45.38 77 ALA A N 1
ATOM 583 C CA . ALA A 1 77 ? 11.851 8.648 -18.365 1.00 45.38 77 ALA A CA 1
ATOM 584 C C . ALA A 1 77 ? 11.976 8.836 -16.834 1.00 45.38 77 ALA A C 1
ATOM 586 O O . ALA A 1 77 ? 10.956 9.074 -16.177 1.00 45.38 77 ALA A O 1
ATOM 587 N N . TRP A 1 78 ? 13.194 8.711 -16.282 1.00 44.94 78 TRP A N 1
ATOM 588 C CA . TRP A 1 78 ? 13.514 8.673 -14.846 1.00 44.94 78 TRP A CA 1
ATOM 589 C C . TRP A 1 78 ? 14.458 9.808 -14.402 1.00 44.94 78 TRP A C 1
ATOM 591 O O . TRP A 1 78 ? 14.728 9.934 -13.208 1.00 44.94 78 TRP A O 1
ATOM 601 N N . SER A 1 79 ? 14.929 10.652 -15.325 1.00 36.72 79 SER A N 1
ATOM 602 C CA . SER A 1 79 ? 15.928 11.690 -15.072 1.00 36.72 79 SER A CA 1
ATOM 603 C C . SER A 1 79 ? 15.359 12.959 -14.419 1.00 36.72 79 SER A C 1
ATOM 605 O O . SER A 1 79 ? 14.189 13.339 -14.564 1.00 36.72 79 SER A O 1
ATOM 607 N N . GLU A 1 80 ? 16.221 13.601 -13.625 1.00 35.97 80 GLU A N 1
ATOM 608 C CA . GLU A 1 80 ? 15.934 14.772 -12.799 1.00 35.97 80 GLU A CA 1
ATOM 609 C C . GLU A 1 80 ? 15.474 15.967 -13.643 1.00 35.97 80 GLU A C 1
ATOM 611 O O . GLU A 1 80 ? 16.249 16.653 -14.300 1.00 35.97 80 GLU A O 1
ATOM 616 N N . GLY A 1 81 ? 14.172 16.232 -13.603 1.00 37.88 81 GLY A N 1
ATOM 617 C CA . GLY A 1 81 ? 13.549 17.340 -14.329 1.00 37.88 81 GLY A CA 1
ATOM 618 C C . GLY A 1 81 ? 12.038 17.187 -14.423 1.00 37.88 81 GLY A C 1
ATOM 619 O O . GLY A 1 81 ? 11.303 18.171 -14.395 1.00 37.88 81 GLY A O 1
ATOM 620 N N . ASN A 1 82 ? 11.547 15.947 -14.390 1.00 39.34 82 ASN A N 1
ATOM 621 C CA . ASN A 1 82 ? 10.121 15.652 -14.375 1.00 39.34 82 ASN A CA 1
ATOM 622 C C . ASN A 1 82 ? 9.581 15.583 -12.932 1.00 39.34 82 ASN A C 1
ATOM 624 O O . ASN A 1 82 ? 9.150 14.542 -12.441 1.00 39.34 82 ASN A O 1
ATOM 628 N N . ARG A 1 83 ? 9.610 16.717 -12.213 1.00 37.53 83 ARG A N 1
ATOM 629 C CA . ARG A 1 83 ? 9.001 16.862 -10.867 1.00 37.53 83 ARG A CA 1
ATOM 630 C C . ARG A 1 83 ? 7.463 16.806 -10.873 1.00 37.53 83 ARG A C 1
ATOM 632 O O . ARG A 1 83 ? 6.837 17.121 -9.863 1.00 37.53 83 ARG A O 1
ATOM 639 N N . TYR A 1 84 ? 6.846 16.364 -11.965 1.00 33.62 84 TYR A N 1
ATOM 640 C CA . TYR A 1 84 ? 5.416 16.105 -12.049 1.00 33.62 84 TYR A CA 1
ATOM 641 C C . TYR A 1 84 ? 5.191 14.604 -12.295 1.00 33.62 84 TYR A C 1
ATOM 643 O O . TYR A 1 84 ? 5.269 14.116 -13.414 1.00 33.62 84 TYR A O 1
ATOM 651 N N . GLU A 1 85 ? 4.952 13.878 -11.198 1.00 44.28 85 GLU A N 1
ATOM 652 C CA . GLU A 1 85 ? 4.628 12.442 -11.130 1.00 44.28 85 GLU A CA 1
ATOM 653 C C . GLU A 1 85 ? 5.686 11.475 -11.697 1.00 44.28 85 GLU A C 1
ATOM 655 O O . GLU A 1 85 ? 5.609 11.010 -12.831 1.00 44.28 85 GLU A O 1
ATOM 660 N N . SER A 1 86 ? 6.625 11.089 -10.822 1.00 44.47 86 SER A N 1
ATOM 661 C CA . SER A 1 86 ? 7.482 9.900 -10.944 1.00 44.47 86 SER A CA 1
ATOM 662 C C . SER A 1 86 ? 6.738 8.736 -11.621 1.00 44.47 86 SER A C 1
ATOM 664 O O . SER A 1 86 ? 5.799 8.168 -11.056 1.00 44.47 86 SER A O 1
ATOM 666 N N . ARG A 1 87 ? 7.173 8.392 -12.841 1.00 48.72 87 ARG A N 1
ATOM 667 C CA . ARG A 1 87 ? 6.632 7.321 -13.699 1.00 48.72 87 ARG A CA 1
ATOM 668 C C . ARG A 1 87 ? 6.827 5.904 -13.127 1.00 48.72 87 ARG A C 1
ATOM 670 O O . ARG A 1 87 ? 6.329 4.951 -13.711 1.00 48.72 87 ARG A O 1
ATOM 677 N N . VAL A 1 88 ? 7.515 5.785 -11.992 1.00 54.09 88 VAL A N 1
ATOM 678 C CA . VAL A 1 88 ? 7.930 4.525 -11.354 1.00 54.09 88 VAL A CA 1
ATOM 679 C C . VAL A 1 88 ? 6.859 3.972 -10.436 1.00 54.09 88 VAL A C 1
ATOM 681 O O . VAL A 1 88 ? 6.447 2.830 -10.565 1.00 54.09 88 VAL A O 1
ATOM 684 N N . ALA A 1 89 ? 6.447 4.798 -9.478 1.00 59.59 89 ALA A N 1
ATOM 685 C CA . ALA A 1 89 ? 5.346 4.561 -8.571 1.00 59.59 89 ALA A CA 1
ATOM 686 C C . ALA A 1 89 ? 5.123 5.817 -7.723 1.00 59.59 89 ALA A C 1
ATOM 688 O O . ALA A 1 89 ? 6.061 6.430 -7.186 1.00 59.59 89 ALA A O 1
ATOM 689 N N . THR A 1 90 ? 3.862 6.204 -7.550 1.00 71.38 90 THR A N 1
ATOM 690 C CA . THR A 1 90 ? 3.536 7.264 -6.591 1.00 71.38 90 THR A CA 1
ATOM 691 C C . THR A 1 90 ? 3.581 6.694 -5.176 1.00 71.38 90 THR A C 1
ATOM 693 O O . THR A 1 90 ? 2.892 5.726 -4.878 1.00 71.38 90 THR A O 1
ATOM 696 N N . GLY A 1 91 ? 4.379 7.302 -4.298 1.00 74.25 91 GLY A N 1
ATOM 697 C CA . GLY A 1 91 ? 4.364 6.991 -2.872 1.00 74.25 91 GLY A CA 1
ATOM 698 C C . GLY A 1 91 ? 3.137 7.595 -2.187 1.00 74.25 91 GLY A C 1
ATOM 699 O O . GLY A 1 91 ? 2.817 8.773 -2.390 1.00 74.25 91 GLY A O 1
ATOM 700 N N . VAL A 1 92 ? 2.434 6.793 -1.393 1.00 77.56 92 VAL A N 1
ATOM 701 C CA . VAL A 1 92 ? 1.250 7.193 -0.627 1.00 77.56 92 VAL A CA 1
ATOM 702 C C . VAL A 1 92 ? 1.427 6.739 0.812 1.00 77.56 92 VAL A C 1
ATOM 704 O O . VAL A 1 92 ? 1.487 5.547 1.090 1.00 77.56 92 VAL A O 1
ATOM 707 N N . VAL A 1 93 ? 1.461 7.705 1.725 1.00 77.88 93 VAL A N 1
ATOM 708 C CA . VAL A 1 93 ? 1.360 7.445 3.163 1.00 77.88 93 VAL A CA 1
ATOM 709 C C . VAL A 1 93 ? -0.113 7.445 3.540 1.00 77.88 93 VAL A C 1
ATOM 711 O O . VAL A 1 93 ? -0.842 8.356 3.141 1.00 77.88 93 VAL A O 1
ATOM 714 N N . LEU A 1 94 ? -0.537 6.442 4.307 1.00 79.75 94 LEU A N 1
ATOM 715 C CA . LEU A 1 94 ? -1.919 6.286 4.756 1.00 79.75 94 LEU A CA 1
ATOM 716 C C . LEU A 1 94 ? -2.055 6.688 6.231 1.00 79.75 94 LEU A C 1
ATOM 718 O O . LEU A 1 94 ? -1.981 5.844 7.120 1.00 79.75 94 LEU A O 1
ATOM 722 N N . PRO A 1 95 ? -2.281 7.978 6.545 1.00 73.88 95 PRO A N 1
ATOM 723 C CA . PRO A 1 95 ? -2.361 8.433 7.928 1.00 73.88 95 PRO A CA 1
ATOM 724 C C . PRO A 1 95 ? -3.595 7.901 8.667 1.00 73.88 95 PRO A C 1
ATOM 726 O O . PRO A 1 95 ? -3.656 8.009 9.888 1.00 73.88 95 PRO A O 1
ATOM 729 N N . ARG A 1 96 ? -4.605 7.378 7.974 1.00 78.06 96 ARG A N 1
ATOM 730 C CA . ARG A 1 96 ? -5.877 6.989 8.594 1.00 78.06 96 ARG A CA 1
ATOM 731 C C . ARG A 1 96 ? -6.005 5.488 8.839 1.00 78.06 96 ARG A C 1
ATOM 733 O O . ARG A 1 96 ? -7.118 5.057 9.054 1.00 78.06 96 ARG A O 1
ATOM 740 N N . LEU A 1 97 ? -4.932 4.701 8.812 1.00 86.44 97 LEU A N 1
ATOM 741 C CA . LEU A 1 97 ? -5.014 3.267 9.126 1.00 86.44 97 LEU A CA 1
ATOM 742 C C . LEU A 1 97 ? -5.347 3.009 10.606 1.00 86.44 97 LEU A C 1
ATOM 744 O O . LEU A 1 97 ? -5.139 3.912 11.429 1.00 86.44 97 LEU A O 1
ATOM 748 N N . PRO A 1 98 ? -5.828 1.798 10.964 1.00 89.06 98 PRO A N 1
ATOM 749 C CA . PRO A 1 98 ? -5.899 1.367 12.351 1.00 89.06 98 PRO A CA 1
ATOM 750 C C . PRO A 1 98 ? -4.529 1.558 13.001 1.00 89.06 98 PRO A C 1
ATOM 752 O O . PRO A 1 98 ? -3.498 1.162 12.449 1.00 89.06 98 PRO A O 1
ATOM 755 N N . ARG A 1 99 ? -4.513 2.233 14.150 1.00 87.75 99 ARG A N 1
ATOM 756 C CA . ARG A 1 99 ? -3.278 2.601 14.840 1.00 87.75 99 ARG A CA 1
ATOM 757 C C . ARG A 1 99 ? -3.152 1.821 16.130 1.00 87.75 99 ARG A C 1
ATOM 759 O O . ARG A 1 99 ? -4.139 1.644 16.837 1.00 87.75 99 ARG A O 1
ATOM 766 N N . GLN A 1 100 ? -1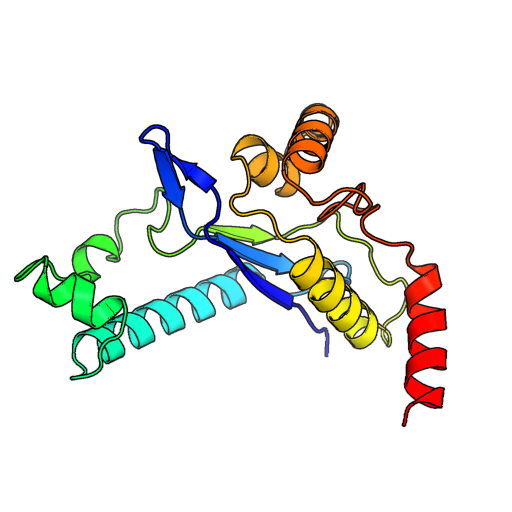.927 1.439 16.452 1.00 86.62 100 GLN A N 1
ATOM 767 C CA . GLN A 1 100 ? -1.624 0.891 17.763 1.00 86.62 100 GLN A CA 1
ATOM 768 C C . GLN A 1 100 ? -1.568 2.007 18.810 1.00 86.62 100 GLN A C 1
ATOM 770 O O . GLN A 1 100 ? -1.179 3.144 18.518 1.00 86.62 100 GLN A O 1
ATOM 775 N N . ASP A 1 101 ? -1.927 1.666 20.039 1.00 85.75 101 ASP A N 1
ATOM 776 C CA . ASP A 1 101 ? -1.831 2.527 21.219 1.00 85.75 101 ASP A CA 1
ATOM 777 C C . ASP A 1 101 ? -0.621 2.192 22.110 1.00 85.75 101 ASP A C 1
ATOM 779 O O . ASP A 1 101 ? -0.327 2.917 23.058 1.00 85.75 101 ASP A O 1
ATOM 783 N N . ASN A 1 102 ? 0.122 1.138 21.767 1.00 83.56 102 ASN A N 1
ATOM 784 C CA . ASN A 1 102 ? 1.319 0.684 22.466 1.00 83.56 102 ASN A CA 1
ATOM 785 C C . ASN A 1 102 ? 2.546 0.625 21.533 1.00 83.56 102 ASN A C 1
ATOM 787 O O . ASN A 1 102 ? 2.473 0.938 20.345 1.00 83.56 102 ASN A O 1
ATOM 791 N N . HIS A 1 103 ? 3.710 0.252 22.074 1.00 80.56 103 HIS A N 1
ATOM 792 C CA . HIS A 1 103 ? 4.977 0.198 21.327 1.00 80.56 103 HIS A CA 1
ATOM 793 C C . HIS A 1 103 ? 5.422 -1.218 20.935 1.00 80.56 103 HIS A C 1
ATOM 795 O O . HIS A 1 103 ? 6.464 -1.367 20.296 1.00 80.56 103 HIS A O 1
ATOM 801 N N . CYS A 1 104 ? 4.654 -2.245 21.294 1.00 85.75 104 CYS A N 1
ATOM 802 C CA . CYS A 1 104 ? 5.049 -3.646 21.143 1.00 85.75 104 CYS A CA 1
ATOM 803 C C . CYS A 1 104 ? 4.282 -4.367 20.026 1.00 85.75 104 CYS A C 1
ATOM 805 O O . CYS A 1 104 ? 4.760 -5.381 19.526 1.00 85.75 104 CYS A O 1
ATOM 807 N N . ASP A 1 105 ? 3.154 -3.815 19.575 1.00 88.44 105 ASP A N 1
ATOM 808 C CA . ASP A 1 105 ? 2.246 -4.500 18.648 1.00 88.44 105 ASP A CA 1
ATOM 809 C C . ASP A 1 105 ? 2.487 -4.187 17.175 1.00 88.44 105 ASP A C 1
ATOM 811 O O . ASP A 1 105 ? 1.751 -4.667 16.317 1.00 88.44 105 ASP A O 1
ATOM 815 N N . CYS A 1 106 ? 3.551 -3.453 16.840 1.00 88.00 106 CYS A N 1
ATOM 816 C CA . CYS A 1 106 ? 3.769 -3.037 15.449 1.00 88.00 106 CYS A CA 1
ATOM 817 C C . CYS A 1 106 ? 3.963 -4.228 14.507 1.00 88.00 106 CYS A C 1
ATOM 819 O O . CYS A 1 106 ? 3.536 -4.164 13.360 1.00 88.00 106 CYS A O 1
ATOM 821 N N . GLY A 1 107 ? 4.525 -5.335 15.004 1.00 87.88 107 GLY A N 1
ATOM 822 C CA . GLY A 1 107 ? 4.596 -6.592 14.261 1.00 87.88 107 GLY A CA 1
ATOM 823 C C . GLY A 1 107 ? 3.224 -7.233 14.027 1.00 87.88 107 GLY A C 1
ATOM 824 O O . GLY A 1 107 ? 2.976 -7.741 12.943 1.00 87.88 107 GLY A O 1
ATOM 825 N N . LEU A 1 108 ? 2.302 -7.158 14.992 1.00 90.56 108 LEU A N 1
ATOM 826 C CA . LEU A 1 108 ? 0.947 -7.712 14.855 1.00 90.56 108 LEU A CA 1
ATOM 827 C C . LEU A 1 108 ? 0.110 -6.894 13.869 1.00 90.56 108 LEU A C 1
ATOM 829 O O . LEU A 1 108 ? -0.573 -7.460 13.022 1.00 90.56 108 LEU A O 1
ATOM 833 N N . PHE A 1 109 ? 0.217 -5.565 13.926 1.00 91.31 109 PHE A N 1
ATOM 834 C CA . PHE A 1 109 ? -0.401 -4.687 12.932 1.00 91.31 109 PHE A CA 1
ATOM 835 C C . PHE A 1 109 ? 0.185 -4.909 11.537 1.00 91.31 109 PHE A C 1
ATOM 837 O O . PHE A 1 109 ? -0.566 -4.913 10.569 1.00 91.31 109 PHE A O 1
ATOM 844 N N . LEU A 1 110 ? 1.502 -5.127 11.423 1.00 89.81 110 LEU A N 1
ATOM 845 C CA . LEU A 1 110 ? 2.140 -5.464 10.150 1.00 89.81 110 LEU A CA 1
ATOM 846 C C . LEU A 1 110 ? 1.559 -6.754 9.560 1.00 89.81 110 LEU A C 1
ATOM 848 O O . LEU A 1 110 ? 1.215 -6.775 8.380 1.00 89.81 110 LEU A O 1
ATOM 852 N N . LEU A 1 111 ? 1.431 -7.804 10.376 1.00 90.19 111 LEU A N 1
ATOM 853 C CA . LEU A 1 111 ? 0.842 -9.075 9.956 1.00 90.19 111 LEU A CA 1
ATOM 854 C C . LEU A 1 111 ? -0.610 -8.891 9.510 1.00 90.19 111 LEU A C 1
ATOM 856 O O . LEU A 1 111 ? -0.948 -9.307 8.407 1.00 90.19 111 LEU A O 1
ATOM 860 N N . ALA A 1 112 ? -1.422 -8.181 10.300 1.00 89.81 112 ALA A N 1
ATOM 861 C CA . ALA A 1 112 ? -2.800 -7.867 9.933 1.00 89.81 112 ALA A CA 1
ATOM 862 C C . ALA A 1 112 ? -2.868 -7.084 8.609 1.00 89.81 112 ALA A C 1
ATOM 864 O O . ALA A 1 112 ? -3.626 -7.447 7.714 1.00 89.81 112 ALA A O 1
ATOM 865 N N . PHE A 1 113 ? -2.042 -6.045 8.430 1.00 90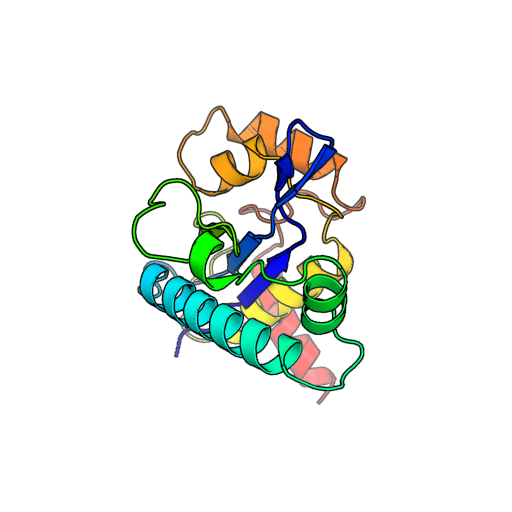.50 113 PHE A N 1
ATOM 866 C CA . PHE A 1 113 ? -1.992 -5.295 7.173 1.00 90.50 113 PHE A CA 1
ATOM 867 C C . PHE A 1 113 ? -1.696 -6.198 5.978 1.00 90.50 113 PHE A C 1
ATOM 869 O O . PHE A 1 113 ? -2.364 -6.069 4.958 1.00 90.50 113 PHE A O 1
ATOM 876 N N . VAL A 1 114 ? -0.717 -7.098 6.090 1.00 89.75 114 VAL A N 1
ATOM 877 C CA . VAL A 1 114 ? -0.354 -8.014 5.000 1.00 89.75 114 VAL A CA 1
ATOM 878 C C . VAL A 1 114 ? -1.474 -9.012 4.725 1.00 89.75 114 VAL A C 1
ATOM 880 O O . VAL A 1 114 ? -1.844 -9.189 3.569 1.00 89.75 114 VAL A O 1
ATOM 883 N N . GLU A 1 115 ? -2.037 -9.627 5.762 1.00 87.94 115 GLU A N 1
ATOM 884 C CA . GLU A 1 115 ? -3.114 -10.611 5.642 1.00 87.94 115 GLU A CA 1
ATOM 885 C C . GLU A 1 115 ? -4.340 -10.019 4.939 1.00 87.94 115 GLU A C 1
ATOM 887 O O . GLU A 1 115 ? -4.738 -10.492 3.872 1.00 87.94 115 GLU A O 1
ATOM 892 N N . PHE A 1 116 ? -4.880 -8.918 5.469 1.00 87.44 116 PHE A N 1
ATOM 893 C CA . PHE A 1 116 ? -6.053 -8.272 4.887 1.00 87.44 116 PHE A CA 1
ATOM 894 C C . PHE A 1 116 ? -5.776 -7.703 3.494 1.00 87.44 116 PHE A C 1
ATOM 896 O O . PHE A 1 116 ? -6.667 -7.698 2.643 1.00 87.44 116 PHE A O 1
ATOM 903 N N . PHE A 1 117 ? -4.563 -7.203 3.243 1.00 88.81 117 PHE A N 1
ATOM 904 C CA . PHE A 1 117 ? -4.198 -6.713 1.919 1.00 88.81 117 PHE A CA 1
ATOM 905 C C . PHE A 1 117 ? -4.155 -7.850 0.898 1.00 88.81 117 PHE A C 1
ATOM 907 O O . PHE A 1 117 ? -4.738 -7.715 -0.170 1.00 88.81 117 PHE A O 1
ATOM 914 N N . CYS A 1 118 ? -3.520 -8.976 1.221 1.00 87.56 118 CYS A N 1
ATOM 915 C CA . CYS A 1 118 ? -3.436 -10.124 0.321 1.00 87.56 118 CYS A CA 1
ATOM 916 C C . CYS A 1 118 ? -4.807 -10.740 0.012 1.00 87.56 118 CYS A C 1
ATOM 918 O O . CYS A 1 118 ? -5.010 -11.216 -1.104 1.00 87.56 118 CYS A O 1
ATOM 920 N N . ASP A 1 119 ? -5.747 -10.711 0.957 1.00 87.62 119 ASP A N 1
ATOM 921 C CA . ASP A 1 119 ? -7.075 -11.290 0.737 1.00 87.62 119 ASP A CA 1
ATOM 922 C C . ASP A 1 119 ? -7.998 -10.394 -0.110 1.00 87.62 119 ASP A C 1
ATOM 924 O O . ASP A 1 119 ? -8.796 -10.884 -0.915 1.00 87.62 119 ASP A O 1
ATOM 928 N N . ALA A 1 120 ? -7.861 -9.070 0.019 1.00 87.19 120 ALA A N 1
ATOM 929 C CA . ALA A 1 120 ? -8.842 -8.117 -0.499 1.00 87.19 120 ALA A CA 1
ATOM 930 C C . ALA A 1 120 ? -8.281 -7.034 -1.432 1.00 87.19 120 ALA A C 1
ATOM 932 O O . ALA A 1 120 ? -9.019 -6.118 -1.804 1.00 87.19 120 ALA A O 1
ATOM 933 N N . ALA A 1 121 ? -7.002 -7.114 -1.819 1.00 85.88 121 ALA A N 1
ATOM 934 C CA . ALA A 1 121 ? -6.394 -6.144 -2.725 1.00 85.88 121 ALA A CA 1
ATOM 935 C C . ALA A 1 121 ? -7.193 -6.042 -4.041 1.00 85.88 121 ALA A C 1
ATOM 937 O O . ALA A 1 121 ? -7.383 -7.048 -4.732 1.00 85.88 121 ALA A O 1
ATOM 938 N N . PRO A 1 122 ? -7.659 -4.837 -4.415 1.00 84.31 122 PRO A N 1
ATOM 939 C CA . PRO A 1 122 ? -8.344 -4.638 -5.684 1.00 84.31 122 PRO A CA 1
ATOM 940 C C . PRO A 1 122 ? -7.354 -4.733 -6.855 1.00 84.31 122 PRO A C 1
ATOM 942 O O . PRO A 1 122 ? -6.147 -4.629 -6.686 1.00 84.31 122 PRO A O 1
ATOM 945 N N . SER A 1 123 ? -7.837 -4.871 -8.089 1.00 81.50 123 SER A N 1
ATOM 946 C CA . SER A 1 123 ? -6.951 -4.857 -9.268 1.00 81.50 123 SER A CA 1
ATOM 947 C C . SER A 1 123 ? -6.362 -3.468 -9.561 1.00 81.50 123 SER A C 1
ATOM 949 O O . SER A 1 123 ? -5.280 -3.355 -10.137 1.00 81.50 123 SER A O 1
ATOM 951 N N . ALA A 1 124 ? -7.051 -2.399 -9.150 1.00 82.19 124 ALA A N 1
ATOM 952 C CA . ALA A 1 124 ? -6.613 -1.010 -9.267 1.00 82.19 124 ALA A CA 1
ATOM 953 C C . ALA A 1 124 ? -7.244 -0.144 -8.161 1.00 82.19 124 ALA A C 1
ATOM 955 O O . ALA A 1 124 ? -8.347 -0.420 -7.694 1.00 82.19 124 ALA A O 1
ATOM 956 N N . LEU A 1 125 ? -6.559 0.930 -7.758 1.00 79.88 125 LEU A N 1
ATOM 957 C CA . LEU A 1 125 ? -7.067 1.902 -6.783 1.00 79.88 125 LEU A CA 1
ATOM 958 C C . LEU A 1 125 ? -7.534 3.169 -7.514 1.00 79.88 125 LEU A C 1
ATOM 960 O O . LEU A 1 125 ? -6.700 3.836 -8.128 1.00 79.88 125 LEU A O 1
ATOM 964 N N . PRO A 1 126 ? -8.817 3.567 -7.446 1.00 77.44 126 PRO A N 1
ATOM 965 C CA . PRO A 1 126 ? -9.283 4.803 -8.071 1.00 77.44 126 PRO A CA 1
ATOM 966 C C . PRO A 1 126 ? -8.492 6.041 -7.620 1.00 77.44 126 PRO A C 1
ATOM 968 O O . PRO A 1 126 ? -8.104 6.166 -6.459 1.00 77.44 126 PRO A O 1
ATOM 971 N N . GLU A 1 127 ? -8.287 7.007 -8.520 1.00 76.50 127 GLU A N 1
ATOM 972 C CA . GLU A 1 127 ? -7.537 8.237 -8.213 1.00 76.50 127 GLU A CA 1
ATOM 973 C C . GLU A 1 127 ? -8.079 8.973 -6.998 1.00 76.50 127 GLU A C 1
ATOM 975 O O . GLU A 1 127 ? -7.332 9.335 -6.091 1.00 76.50 127 GLU A O 1
ATOM 980 N N . LYS A 1 128 ? -9.389 9.225 -7.021 1.00 74.62 128 LYS A N 1
ATOM 981 C CA . LYS A 1 128 ? -10.092 9.990 -5.996 1.00 74.62 128 LYS A CA 1
ATOM 982 C C . LYS A 1 128 ? -9.863 9.376 -4.624 1.00 74.62 128 LYS A C 1
ATOM 984 O O . LYS A 1 128 ? -9.631 10.094 -3.657 1.00 74.62 128 LYS A O 1
ATOM 989 N N . MET A 1 129 ? -9.835 8.051 -4.572 1.00 75.44 129 MET A N 1
ATOM 990 C CA . MET A 1 129 ? -9.543 7.306 -3.365 1.00 75.44 129 MET A CA 1
ATOM 991 C C . MET A 1 129 ? -8.088 7.466 -2.929 1.00 75.44 129 MET A C 1
ATOM 993 O O . MET A 1 129 ? -7.849 7.804 -1.777 1.00 75.44 129 MET A O 1
ATOM 997 N N . VAL A 1 130 ? -7.111 7.336 -3.832 1.00 76.38 130 VAL A N 1
ATOM 998 C CA . VAL A 1 130 ? -5.697 7.612 -3.507 1.00 76.38 130 VAL A CA 1
ATOM 999 C C . VAL A 1 130 ? -5.513 9.043 -2.976 1.00 76.38 130 VAL A C 1
ATOM 1001 O O . VAL A 1 130 ? -4.767 9.265 -2.022 1.00 76.38 130 VAL A O 1
ATOM 1004 N N . LEU A 1 131 ? -6.209 10.026 -3.552 1.00 75.88 131 LEU A N 1
ATOM 1005 C CA . LEU A 1 131 ? -6.191 11.415 -3.086 1.00 75.88 131 LEU A CA 1
ATOM 1006 C C . LEU A 1 131 ? -6.852 11.585 -1.708 1.00 75.88 131 LEU A C 1
ATOM 1008 O O . LEU A 1 131 ? -6.316 12.310 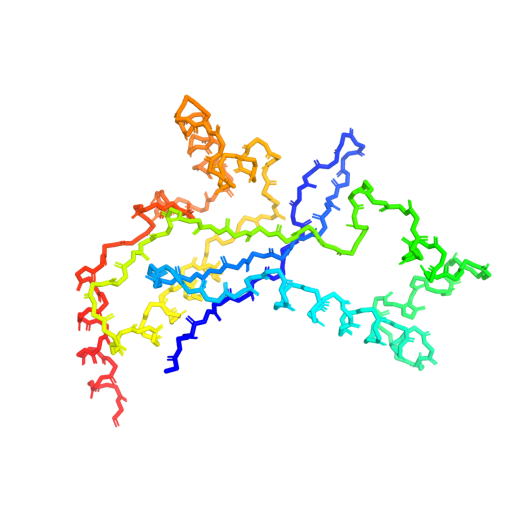-0.866 1.00 75.88 131 LEU A O 1
ATOM 1012 N N . ALA A 1 132 ? -7.977 10.912 -1.460 1.00 72.88 132 ALA A N 1
ATOM 1013 C CA . ALA A 1 132 ? -8.665 10.922 -0.169 1.00 72.88 132 ALA A CA 1
ATOM 1014 C C . ALA A 1 132 ? -7.812 10.273 0.931 1.00 72.88 132 ALA A C 1
ATOM 1016 O O . ALA A 1 132 ? -7.676 10.825 2.025 1.00 72.88 132 ALA A O 1
ATOM 1017 N N . LEU A 1 133 ? -7.160 9.158 0.605 1.00 71.94 133 LEU A N 1
ATOM 1018 C CA . LEU A 1 133 ? -6.238 8.432 1.470 1.00 71.94 133 LEU A CA 1
ATOM 1019 C C . LEU A 1 133 ? -5.014 9.274 1.869 1.00 71.94 133 LEU A C 1
ATOM 1021 O O . LEU A 1 133 ? -4.566 9.181 3.007 1.00 71.94 133 LEU A O 1
ATOM 1025 N N . LYS A 1 134 ? -4.540 10.184 1.002 1.00 71.12 134 LYS A N 1
ATOM 1026 C CA . LYS A 1 134 ? -3.501 11.183 1.339 1.00 71.12 134 LYS A CA 1
ATOM 1027 C C . LYS A 1 134 ? -3.961 12.251 2.351 1.00 71.12 134 LYS A C 1
ATOM 1029 O O . LYS A 1 134 ? -3.158 13.091 2.749 1.00 71.12 134 LYS A O 1
ATOM 1034 N N . GLY A 1 135 ? -5.227 12.244 2.779 1.00 59.56 135 GLY A N 1
ATOM 1035 C CA . GLY A 1 135 ? -5.709 13.022 3.922 1.00 59.56 135 GLY A CA 1
ATOM 1036 C C . GLY A 1 135 ? -6.084 14.481 3.641 1.00 59.56 135 GLY A C 1
ATOM 1037 O O . GLY A 1 135 ? -6.160 15.260 4.587 1.00 59.56 135 GLY A O 1
ATOM 1038 N N . LYS A 1 136 ? -6.339 14.876 2.384 1.00 55.38 136 LYS A N 1
ATOM 1039 C CA . LYS A 1 136 ? -6.574 16.293 2.027 1.00 55.38 136 LYS A CA 1
ATOM 1040 C C . LYS A 1 136 ? -8.023 16.804 2.175 1.00 55.38 136 LYS A C 1
ATOM 1042 O O . LYS A 1 136 ? -8.220 18.008 2.075 1.00 55.38 136 LYS A O 1
ATOM 1047 N N . SER A 1 137 ? -9.034 15.959 2.421 1.00 52.78 137 SER A N 1
ATOM 1048 C CA . SER A 1 137 ? -10.431 16.413 2.617 1.00 52.78 137 SER A CA 1
ATOM 1049 C C . SER A 1 137 ? -11.305 15.390 3.360 1.00 52.78 137 SER A C 1
ATOM 1051 O O . SER A 1 137 ? -11.084 14.187 3.246 1.00 52.78 137 SER A O 1
ATOM 1053 N N . THR A 1 138 ? -12.289 15.863 4.136 1.00 50.47 138 THR A N 1
ATOM 1054 C CA . THR A 1 138 ? -13.287 15.057 4.870 1.00 50.47 138 THR A CA 1
ATOM 1055 C C . THR A 1 138 ? -14.528 14.723 4.031 1.00 50.47 138 THR A C 1
ATOM 1057 O O . THR A 1 138 ? -15.052 13.618 4.146 1.00 50.47 138 THR A O 1
ATOM 1060 N N . ALA A 1 139 ? -14.961 15.608 3.129 1.00 47.69 139 ALA A N 1
ATOM 1061 C CA . ALA A 1 139 ? -16.062 15.338 2.192 1.00 47.69 139 ALA A CA 1
ATOM 1062 C C . ALA A 1 139 ? -15.677 14.301 1.120 1.00 47.69 139 ALA A C 1
ATOM 1064 O O . ALA A 1 139 ? -16.500 13.486 0.717 1.00 47.69 139 ALA A O 1
ATOM 1065 N N . ALA A 1 140 ? -14.398 14.264 0.733 1.00 56.31 140 ALA A N 1
ATOM 1066 C CA . ALA A 1 140 ? -13.867 13.249 -0.177 1.00 56.31 140 ALA A CA 1
ATOM 1067 C C . ALA A 1 140 ? -13.877 11.830 0.424 1.00 56.31 140 ALA A C 1
ATOM 1069 O O . ALA A 1 140 ? -13.709 10.864 -0.311 1.00 56.31 140 ALA A O 1
ATOM 1070 N N . THR A 1 141 ? -14.058 11.689 1.744 1.00 64.31 141 THR A N 1
ATOM 1071 C CA . THR A 1 141 ? -13.908 10.397 2.429 1.00 64.31 141 THR A CA 1
ATOM 1072 C C . THR A 1 141 ? -15.088 9.460 2.193 1.00 64.31 141 THR A C 1
ATOM 1074 O O . THR A 1 141 ? -14.855 8.295 1.923 1.00 64.31 141 THR A O 1
ATOM 1077 N N . ALA A 1 142 ? -16.337 9.942 2.227 1.00 71.81 142 ALA A N 1
ATOM 1078 C CA . ALA A 1 142 ? -17.505 9.069 2.047 1.00 71.81 142 ALA A CA 1
ATOM 1079 C C . ALA A 1 142 ? -17.635 8.557 0.601 1.00 71.81 142 ALA A C 1
ATOM 1081 O O . ALA A 1 142 ? -17.880 7.374 0.381 1.00 71.81 142 ALA A O 1
ATOM 1082 N N . GLU A 1 143 ? -17.413 9.429 -0.392 1.00 74.75 143 GLU A N 1
ATOM 1083 C CA . GLU A 1 143 ? -17.379 9.023 -1.806 1.00 74.75 143 GLU A CA 1
ATOM 1084 C C . GLU A 1 143 ? -16.210 8.064 -2.074 1.00 74.75 143 GLU A C 1
ATOM 1086 O O . GLU A 1 143 ? -16.389 7.060 -2.761 1.00 74.75 143 GLU A O 1
ATOM 1091 N N . ALA A 1 144 ? -15.029 8.332 -1.505 1.00 71.50 144 ALA A N 1
ATOM 1092 C CA . ALA A 1 144 ? -13.878 7.442 -1.633 1.00 71.50 144 ALA A CA 1
ATOM 1093 C C . ALA A 1 144 ? -14.105 6.085 -0.957 1.00 71.50 144 ALA A C 1
ATOM 1095 O O . ALA A 1 144 ? -13.712 5.070 -1.516 1.00 71.50 144 ALA A O 1
ATOM 1096 N N . GLU A 1 145 ? -14.748 6.049 0.211 1.00 74.56 145 GLU A N 1
ATOM 1097 C CA . GLU A 1 145 ? -15.109 4.806 0.900 1.00 74.56 145 GLU A CA 1
ATOM 1098 C C . GLU A 1 145 ? -16.128 3.994 0.099 1.00 74.56 145 GLU A C 1
ATOM 1100 O O . GLU A 1 145 ? -15.964 2.785 -0.038 1.00 74.56 145 GLU A O 1
ATOM 1105 N N . ALA A 1 146 ? -17.132 4.644 -0.496 1.00 79.19 146 ALA A N 1
ATOM 1106 C CA . ALA A 1 146 ? -18.088 3.976 -1.378 1.00 79.19 146 ALA A CA 1
ATOM 1107 C C . ALA A 1 146 ? -17.413 3.424 -2.647 1.00 79.19 146 ALA A C 1
ATOM 1109 O O . ALA A 1 146 ? -17.684 2.296 -3.053 1.00 79.19 146 ALA A O 1
ATOM 1110 N N . GLN A 1 147 ? -16.500 4.193 -3.251 1.00 77.50 147 GLN A N 1
ATOM 1111 C CA . GLN A 1 147 ? -15.688 3.744 -4.389 1.00 77.50 147 GLN A CA 1
ATOM 1112 C C . GLN A 1 147 ? -14.731 2.614 -4.016 1.00 77.50 147 GLN A C 1
ATOM 1114 O O . GLN A 1 147 ? -14.411 1.785 -4.858 1.00 77.50 147 GLN A O 1
ATOM 1119 N N . LEU A 1 148 ? -14.257 2.579 -2.774 1.00 76.69 148 LEU A N 1
ATOM 1120 C CA . LEU A 1 148 ? -13.408 1.502 -2.296 1.00 76.69 148 LEU A CA 1
ATOM 1121 C C . LEU A 1 148 ? -14.214 0.225 -2.081 1.00 76.69 148 LEU A C 1
ATOM 1123 O O . LEU A 1 148 ? -13.825 -0.836 -2.556 1.00 76.69 148 LEU A O 1
ATOM 1127 N N . ALA A 1 149 ? -15.375 0.342 -1.438 1.00 80.06 149 ALA A N 1
ATOM 1128 C CA . ALA A 1 149 ? -16.293 -0.770 -1.232 1.00 80.06 149 ALA A CA 1
ATOM 1129 C C . ALA A 1 149 ? -16.759 -1.402 -2.555 1.00 80.06 149 ALA A C 1
ATOM 1131 O O . ALA A 1 149 ? -17.046 -2.593 -2.583 1.00 80.06 149 ALA A O 1
ATOM 1132 N N . SER A 1 150 ? -16.811 -0.638 -3.654 1.00 82.06 150 SER A N 1
ATOM 1133 C CA . SER A 1 150 ? -17.185 -1.180 -4.965 1.00 82.06 150 SER A CA 1
ATOM 1134 C C . SER A 1 150 ? -16.063 -1.928 -5.691 1.00 82.06 150 SER A C 1
ATOM 1136 O O . SER A 1 150 ? -16.358 -2.674 -6.623 1.00 82.06 150 SER A O 1
ATOM 1138 N N . VAL A 1 151 ? -14.795 -1.734 -5.306 1.00 79.31 151 VAL A N 1
ATOM 1139 C CA . VAL A 1 151 ? -13.638 -2.386 -5.955 1.00 79.31 151 VAL A CA 1
ATOM 1140 C C . VAL A 1 151 ? -12.980 -3.458 -5.090 1.00 79.31 151 VAL A C 1
ATOM 1142 O O . VAL A 1 151 ? -12.195 -4.253 -5.602 1.00 79.31 151 VAL A O 1
ATOM 1145 N N . VAL A 1 152 ? -13.286 -3.486 -3.795 1.00 82.19 152 VAL A N 1
ATOM 1146 C CA . VAL A 1 152 ? -12.770 -4.460 -2.831 1.00 82.19 152 VAL A CA 1
ATOM 1147 C C . VAL A 1 152 ? -13.713 -5.659 -2.726 1.00 82.19 152 VAL A C 1
ATOM 1149 O O . VAL A 1 152 ? -14.920 -5.550 -2.940 1.00 82.19 152 VAL A O 1
ATOM 1152 N N . ARG A 1 153 ? -13.156 -6.828 -2.394 1.00 82.19 153 ARG A N 1
ATOM 1153 C CA . ARG A 1 153 ? -13.929 -8.047 -2.128 1.00 82.19 153 ARG A CA 1
ATOM 1154 C C . ARG A 1 153 ? -14.974 -7.808 -1.021 1.00 82.19 153 ARG A C 1
ATOM 1156 O O . ARG A 1 153 ? -14.692 -7.146 -0.025 1.00 82.19 153 ARG A O 1
ATOM 1163 N N . ALA A 1 154 ? -16.172 -8.374 -1.184 1.00 82.62 154 ALA A N 1
ATOM 1164 C CA . ALA A 1 154 ? -17.224 -8.314 -0.165 1.00 82.62 154 ALA A CA 1
ATOM 1165 C C . ALA A 1 154 ? -16.728 -8.855 1.193 1.00 82.62 154 ALA A C 1
ATOM 1167 O O . ALA A 1 154 ? -16.015 -9.857 1.219 1.00 82.62 154 ALA A O 1
ATOM 1168 N N . GLY A 1 155 ? -17.113 -8.204 2.299 1.00 81.38 155 GLY A N 1
ATOM 1169 C CA . GLY A 1 155 ? -16.674 -8.552 3.660 1.00 81.38 155 GLY A CA 1
ATOM 1170 C C . GLY A 1 155 ? -15.395 -7.854 4.145 1.00 81.38 155 GLY A C 1
ATOM 1171 O O . GLY A 1 155 ? -14.934 -8.134 5.248 1.00 81.38 155 GLY A O 1
ATOM 1172 N N . HIS A 1 156 ? -14.817 -6.948 3.348 1.00 82.75 156 HIS A N 1
ATOM 1173 C CA . HIS A 1 156 ? -13.690 -6.095 3.753 1.00 82.75 156 HIS A CA 1
ATOM 1174 C C . HIS A 1 156 ? -14.091 -4.618 3.779 1.00 82.75 156 HIS A C 1
ATOM 1176 O O . HIS A 1 156 ? -13.413 -3.743 3.222 1.00 82.75 156 HIS A O 1
ATOM 1182 N N . GLU A 1 157 ? -15.234 -4.326 4.398 1.00 81.06 157 GLU A N 1
ATOM 1183 C CA . GLU A 1 157 ? -15.695 -2.960 4.593 1.00 81.06 157 GLU A CA 1
ATOM 1184 C C . GLU A 1 157 ? -14.617 -2.134 5.310 1.00 81.06 157 GLU A C 1
ATOM 1186 O O . GLU A 1 157 ? -14.066 -2.529 6.332 1.00 81.06 157 GLU A O 1
ATOM 1191 N N . GLY A 1 158 ? -14.296 -0.958 4.770 1.00 80.50 158 GLY A N 1
ATOM 1192 C CA . GLY A 1 158 ? -13.288 -0.087 5.373 1.00 80.50 158 GLY A CA 1
ATOM 1193 C C . GLY A 1 158 ? -11.831 -0.466 5.081 1.00 80.50 158 GLY A C 1
ATOM 1194 O O . GLY A 1 158 ? -10.950 0.087 5.743 1.00 80.50 158 GLY A O 1
ATOM 1195 N N . PHE A 1 159 ? -11.553 -1.327 4.092 1.00 86.94 159 PHE A N 1
ATOM 1196 C CA . PHE A 1 159 ? -10.206 -1.572 3.544 1.00 86.94 159 PHE A CA 1
ATOM 1197 C C . PHE A 1 159 ? -9.365 -0.285 3.442 1.00 86.94 159 PHE A C 1
ATOM 1199 O O . PHE A 1 159 ? -9.897 0.758 3.098 1.00 86.94 159 PHE A O 1
ATOM 1206 N N . LEU A 1 160 ? -8.070 -0.294 3.775 1.00 85.25 160 LEU A N 1
ATOM 1207 C CA . LEU A 1 160 ? -7.183 0.895 3.771 1.00 85.25 160 LEU A CA 1
ATOM 1208 C C . LEU A 1 160 ? -7.694 2.147 4.535 1.00 85.25 160 LEU A C 1
ATOM 1210 O O . LEU A 1 160 ? -7.112 3.227 4.402 1.00 85.25 160 LEU A O 1
ATOM 1214 N N . THR A 1 161 ? -8.743 2.037 5.355 1.00 84.00 161 THR A N 1
ATOM 1215 C CA . THR A 1 161 ? -9.267 3.122 6.204 1.00 84.00 161 THR A CA 1
ATOM 1216 C C . THR A 1 161 ? -9.042 2.828 7.684 1.00 84.00 161 THR A C 1
ATOM 1218 O O . THR A 1 161 ? -8.513 1.784 8.046 1.00 84.00 161 THR A O 1
ATOM 1221 N N . GLN A 1 162 ? -9.509 3.714 8.567 1.00 84.38 162 GLN A N 1
ATOM 1222 C CA . GLN A 1 162 ? -9.388 3.528 10.018 1.00 84.38 162 GLN A CA 1
ATOM 1223 C C . GLN A 1 162 ? -10.201 2.337 10.530 1.00 84.38 162 GLN A C 1
ATOM 1225 O O . GLN A 1 162 ? -9.942 1.842 11.620 1.00 84.38 162 GLN A O 1
ATOM 1230 N N . ARG A 1 163 ? -11.183 1.890 9.743 1.00 85.50 163 ARG A N 1
ATOM 1231 C CA . ARG A 1 163 ? -12.094 0.795 10.075 1.00 85.50 163 ARG A CA 1
ATOM 1232 C C . ARG A 1 163 ? -11.701 -0.526 9.412 1.00 85.50 163 ARG A C 1
ATOM 1234 O O . ARG A 1 163 ? -12.511 -1.437 9.409 1.00 85.50 163 ARG A O 1
ATOM 1241 N N . TRP A 1 164 ? -10.495 -0.619 8.841 1.00 88.00 164 TRP A N 1
ATOM 1242 C CA . TRP A 1 164 ? -10.061 -1.799 8.085 1.00 88.00 164 TRP A CA 1
ATOM 1243 C C . TRP A 1 164 ? -10.114 -3.083 8.916 1.00 88.00 164 TRP A C 1
ATOM 1245 O O . TRP A 1 164 ? -10.539 -4.122 8.426 1.00 88.00 164 TRP A O 1
ATOM 1255 N N . PHE A 1 165 ? -9.733 -3.002 10.186 1.00 87.62 165 PHE A N 1
ATOM 1256 C CA . PHE A 1 165 ? -9.947 -4.066 11.156 1.00 87.62 165 PHE A CA 1
ATOM 1257 C C . PHE A 1 165 ? -10.071 -3.473 12.555 1.00 87.62 165 PHE A C 1
ATOM 1259 O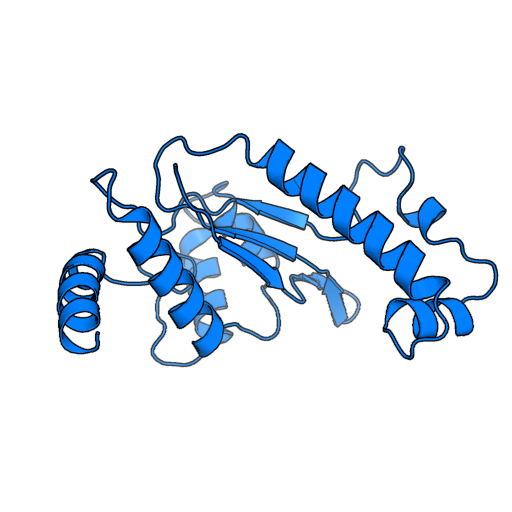 O . PHE A 1 165 ? -9.584 -2.369 12.823 1.00 87.62 165 PHE A O 1
ATOM 1266 N N . ASP A 1 166 ? -10.719 -4.219 13.448 1.00 87.94 166 ASP A N 1
ATOM 1267 C CA . ASP A 1 166 ? -10.782 -3.863 14.859 1.00 87.94 166 ASP A CA 1
ATOM 1268 C C . ASP A 1 166 ? -9.406 -4.067 15.504 1.00 87.94 166 ASP A C 1
ATOM 1270 O O . ASP A 1 166 ? -8.838 -5.159 15.476 1.00 87.94 166 ASP A O 1
ATOM 1274 N N . THR A 1 167 ? -8.858 -3.011 16.099 1.00 85.06 167 THR A N 1
ATOM 1275 C CA . THR A 1 167 ? -7.564 -3.059 16.784 1.00 85.06 167 THR A CA 1
ATOM 1276 C C . THR A 1 167 ? -7.580 -3.966 18.010 1.00 85.06 167 THR A C 1
ATOM 1278 O O . THR A 1 167 ? -6.531 -4.435 18.428 1.00 85.06 167 THR A O 1
ATOM 1281 N N . VAL A 1 168 ? -8.744 -4.270 18.590 1.00 84.38 168 VAL A N 1
ATOM 1282 C CA . VAL A 1 168 ? -8.843 -5.262 19.671 1.00 84.38 168 VAL A CA 1
ATOM 1283 C C . VAL A 1 168 ? -8.418 -6.650 19.174 1.00 84.38 168 VAL A C 1
ATOM 1285 O O . VAL A 1 168 ? -7.781 -7.405 19.913 1.00 84.38 168 VAL A O 1
ATOM 1288 N N . ASN A 1 169 ? -8.658 -6.957 17.894 1.00 83.00 169 ASN A N 1
ATOM 1289 C CA . ASN A 1 169 ? -8.292 -8.243 17.305 1.00 83.00 169 ASN A CA 1
ATOM 1290 C C . ASN A 1 169 ? -6.779 -8.451 17.226 1.00 83.00 169 ASN A C 1
ATOM 1292 O O . ASN A 1 169 ? -6.344 -9.597 17.206 1.00 83.00 169 ASN A O 1
ATOM 1296 N N . THR A 1 170 ? -5.948 -7.399 17.243 1.00 81.06 170 THR A N 1
ATOM 1297 C CA . THR A 1 170 ? -4.490 -7.603 17.269 1.00 81.06 170 THR A CA 1
ATOM 1298 C C . THR A 1 170 ? -4.034 -8.227 18.587 1.00 81.06 170 THR A C 1
ATOM 1300 O O . THR A 1 170 ? -3.080 -9.000 18.596 1.00 81.06 170 THR A O 1
ATOM 1303 N N . GLY A 1 171 ? -4.736 -7.962 19.696 1.00 79.69 171 GLY A N 1
ATOM 1304 C CA . GLY A 1 171 ? -4.499 -8.650 20.967 1.00 79.69 171 GLY A CA 1
ATOM 1305 C C . GLY A 1 171 ? -4.810 -10.145 20.877 1.00 79.69 171 GLY A C 1
ATOM 1306 O O . GLY A 1 171 ? -3.975 -10.959 21.259 1.00 79.69 171 GLY A O 1
ATOM 1307 N N . LEU A 1 172 ? -5.957 -10.490 20.285 1.00 84.69 172 LEU A N 1
ATOM 1308 C CA . LEU A 1 172 ? -6.367 -11.879 20.048 1.00 84.69 172 LEU A CA 1
ATOM 1309 C C . LEU A 1 172 ? -5.435 -12.599 19.067 1.00 84.69 172 LEU A C 1
ATOM 1311 O O . LEU A 1 172 ? -5.104 -13.759 19.280 1.00 84.69 172 LEU A O 1
ATOM 1315 N N . LEU A 1 173 ? -4.952 -11.902 18.034 1.00 84.31 173 LEU A N 1
ATOM 1316 C CA . LEU A 1 173 ? -3.971 -12.433 17.089 1.00 84.31 173 LEU A CA 1
ATOM 1317 C C . LEU A 1 173 ? -2.681 -12.845 17.803 1.00 84.31 173 LEU A C 1
ATOM 1319 O O . LEU A 1 173 ? -2.100 -13.877 17.479 1.00 84.31 173 LEU A O 1
ATOM 1323 N N . ARG A 1 174 ? -2.241 -12.073 18.805 1.00 87.56 174 ARG A N 1
ATOM 1324 C CA . ARG A 1 174 ? -1.081 -12.443 19.624 1.00 87.56 174 ARG A CA 1
ATOM 1325 C C . ARG A 1 174 ? -1.294 -13.784 20.318 1.00 87.56 174 ARG A C 1
ATOM 1327 O O . ARG A 1 174 ? -0.387 -14.610 20.324 1.00 87.56 174 ARG A O 1
ATOM 1334 N N . ASP A 1 175 ? -2.459 -13.964 20.927 1.00 88.00 175 ASP A N 1
ATOM 1335 C CA . ASP A 1 175 ? -2.776 -15.176 21.677 1.00 88.00 175 ASP A CA 1
ATOM 1336 C C . ASP A 1 175 ? -2.949 -16.369 20.733 1.00 88.00 175 ASP A C 1
ATOM 1338 O O . ASP A 1 175 ? -2.364 -17.418 20.970 1.00 88.00 175 ASP A O 1
ATOM 1342 N N . HIS A 1 176 ? -3.593 -16.167 19.586 1.00 87.75 176 HIS A N 1
ATOM 1343 C CA . HIS A 1 176 ? -3.705 -17.180 18.543 1.00 87.75 176 HIS A CA 1
ATOM 1344 C C . HIS A 1 176 ? -2.343 -17.636 17.994 1.00 87.75 176 HIS A C 1
ATOM 1346 O O . HIS A 1 176 ? -2.082 -18.831 17.887 1.00 87.75 176 HIS A O 1
ATOM 1352 N N . ILE A 1 177 ? -1.434 -16.700 17.691 1.00 87.81 177 ILE A N 1
ATOM 1353 C CA . ILE A 1 177 ? -0.079 -17.033 17.223 1.00 87.81 177 ILE A CA 1
ATOM 1354 C C . ILE A 1 177 ? 0.674 -17.859 18.276 1.00 87.81 177 ILE A C 1
ATOM 1356 O O . ILE A 1 177 ? 1.404 -18.776 17.915 1.00 87.81 177 ILE A O 1
ATOM 1360 N N . ARG A 1 178 ? 0.485 -17.576 19.572 1.00 89.50 178 ARG A N 1
ATOM 1361 C CA . ARG A 1 178 ? 1.091 -18.363 20.661 1.00 89.50 178 ARG A CA 1
ATOM 1362 C C . ARG A 1 178 ? 0.556 -19.788 20.750 1.00 89.50 178 ARG A C 1
ATOM 1364 O O . ARG A 1 178 ? 1.259 -20.638 21.271 1.00 89.50 178 ARG A O 1
ATOM 1371 N N . GLU A 1 179 ? -0.668 -20.040 20.302 1.00 92.38 179 GLU A N 1
ATOM 1372 C CA . GLU A 1 179 ? -1.256 -21.383 20.311 1.00 92.38 179 GLU A CA 1
ATOM 1373 C C . GLU A 1 179 ? -0.766 -22.252 19.143 1.00 92.38 179 GLU A C 1
ATOM 1375 O O . GLU A 1 179 ? -0.844 -23.476 19.219 1.00 92.38 179 GLU A O 1
ATOM 1380 N N . ILE A 1 180 ? -0.269 -21.637 18.064 1.00 90.62 180 ILE A N 1
ATOM 1381 C CA . ILE A 1 180 ? 0.158 -22.335 16.839 1.00 90.62 180 ILE A CA 1
ATOM 1382 C C . ILE A 1 180 ? 1.662 -22.674 16.843 1.00 90.62 180 ILE A C 1
ATOM 1384 O O . ILE A 1 180 ? 2.091 -23.538 16.074 1.00 90.62 180 ILE A O 1
ATOM 1388 N N . ILE A 1 181 ? 2.462 -22.012 17.686 1.00 80.56 181 ILE A N 1
ATOM 1389 C CA . ILE A 1 181 ? 3.926 -22.176 17.777 1.00 80.56 181 ILE A CA 1
ATOM 1390 C C . ILE A 1 181 ? 4.288 -23.013 19.004 1.00 80.56 181 ILE A C 1
ATOM 1392 O O . ILE A 1 181 ? 5.127 -23.930 18.850 1.00 80.56 181 ILE A O 1
#

Foldseek 3Di:
DFDWDWDWALEEQDPVRHGAIAIEIGGQEDPDDPLVVVVVVVLVVQLVVLVVVCPDPDPDPSVVVCVVPPPDDCCVVQDPDCPPDDRRHHYAYQPFAAHDPDDPLSVLVNVVLVVLCVQWPFNYQYPLLSVVRSPPDDVSVVVSQVVSCVRTDPPQRQCSGNVRDDPVVSVVVVVVVVVVD

Secondary structure (DSSP, 8-state):
---EEEEEEEEEEPTTS-EEEEEEEEE-STT---HHHHHHHHHHHHHHHHHHHHHSSS--HHHHHHHHSTT--HHHHHSTT--S--SS-EEEE-TTS---SSSSTHHHHHHHHHHHHHHH--S---HHHHHHHTT--SHHHHHHHHHHHTTSPTT-TTTTSTTSS-THHHHHHHHHHHHH-

Sequence (181 aa):
ISHAAIAAHPGRPRGDGGVRPLILHLDSMKGGHNSCNIIDALRGYLSMEWQAQAESNSDSVPARWQREHPGECLHDAWSEGNRYESRVATGVVLPRLPRQDNHCDCGLFLLAFVEFFCDAAPSALPEKMVLALKGKSTAATAEAEAQLASVVRAGHEGFLTQRWFDTVNTGLLRDHIREII